Protein AF-A0A8T6X2E1-F1 (afdb_monomer_lite)

pLDDT: mean 81.47, std 9.47, range [52.44, 92.69]

Sequence (97 aa):
MDGQYYRRTAALVGALFIIATVTAIAAIIILGDAFEDPDYLVGLPDIRNSVVTAALLELVLAISLIGIGALMFPVFKRHGEGLAQAYYGFRLTEAIC

Radius of gyration: 17.28 Å; chains: 1; bounding box: 50×13×47 Å

Structure (mmCIF, N/CA/C/O backbone):
data_AF-A0A8T6X2E1-F1
#
_entry.id   AF-A0A8T6X2E1-F1
#
loop_
_atom_site.group_PDB
_atom_site.id
_atom_site.type_symbol
_atom_site.label_atom_id
_atom_site.label_alt_id
_atom_site.label_comp_id
_atom_site.label_asym_id
_atom_site.label_entity_id
_atom_site.label_seq_id
_atom_site.pdbx_PDB_ins_code
_atom_site.Cartn_x
_atom_site.Cartn_y
_atom_site.Cartn_z
_atom_site.occupancy
_atom_site.B_iso_or_equiv
_atom_site.auth_seq_id
_atom_site.auth_comp_id
_atom_site.auth_asym_id
_atom_site.auth_atom_id
_atom_site.pdbx_PDB_model_num
ATOM 1 N N . MET A 1 1 ? -25.979 -2.867 16.536 1.00 52.44 1 MET A N 1
ATOM 2 C CA . MET A 1 1 ? -25.925 -2.820 15.048 1.00 52.44 1 MET A CA 1
ATOM 3 C C . MET A 1 1 ? -24.491 -3.063 14.540 1.00 52.44 1 MET A C 1
ATOM 5 O O . MET A 1 1 ? -24.152 -2.728 13.412 1.00 52.44 1 MET A O 1
ATOM 9 N N . ASP A 1 2 ? -23.650 -3.724 15.341 1.00 59.50 2 ASP A N 1
ATOM 10 C CA . ASP A 1 2 ? -22.185 -3.615 15.244 1.00 59.50 2 ASP A CA 1
ATOM 11 C C . ASP A 1 2 ? -21.545 -4.777 14.470 1.00 59.50 2 ASP A C 1
ATOM 13 O O . ASP A 1 2 ? -20.524 -4.612 13.804 1.00 59.50 2 ASP A O 1
ATOM 17 N N . GLY A 1 3 ? -22.192 -5.948 14.478 1.00 63.03 3 GLY A N 1
ATOM 18 C CA . GLY A 1 3 ? -21.702 -7.141 13.779 1.00 63.03 3 GLY A CA 1
ATOM 19 C C . GLY A 1 3 ? -21.715 -7.015 12.252 1.00 63.03 3 GLY A C 1
ATOM 20 O O . GLY A 1 3 ? -20.850 -7.573 11.580 1.00 63.03 3 GLY A O 1
ATOM 21 N N . GLN A 1 4 ? -22.649 -6.242 11.684 1.00 65.00 4 GLN A N 1
ATOM 22 C CA . GLN A 1 4 ? -22.703 -6.028 10.234 1.00 65.00 4 GLN A CA 1
ATOM 23 C C . GLN A 1 4 ? -21.578 -5.093 9.759 1.00 65.00 4 GLN A C 1
ATOM 25 O O . GLN A 1 4 ? -21.006 -5.323 8.695 1.00 65.00 4 GLN A O 1
ATOM 30 N N . TYR A 1 5 ? -21.219 -4.092 10.572 1.00 72.06 5 TYR A N 1
ATOM 31 C CA . TYR A 1 5 ? -20.108 -3.177 10.300 1.00 72.06 5 TYR A CA 1
ATOM 32 C C . TYR A 1 5 ? -18.775 -3.930 10.281 1.00 72.06 5 TYR A C 1
ATOM 34 O O . TYR A 1 5 ? -18.025 -3.827 9.317 1.00 72.06 5 TYR A O 1
ATOM 42 N N . TYR A 1 6 ? -18.536 -4.784 11.283 1.00 77.94 6 TYR A N 1
ATOM 43 C CA . TYR A 1 6 ? -17.312 -5.583 11.367 1.00 77.94 6 TYR A CA 1
ATOM 44 C C . TYR A 1 6 ? -17.165 -6.554 10.187 1.00 77.94 6 TYR A C 1
ATOM 46 O O . TYR A 1 6 ? -16.083 -6.695 9.623 1.00 77.94 6 TYR A O 1
ATOM 54 N N . ARG A 1 7 ? -18.269 -7.179 9.754 1.00 81.44 7 ARG A N 1
ATOM 55 C CA . ARG A 1 7 ? -18.276 -8.098 8.606 1.00 81.44 7 ARG A CA 1
ATOM 56 C C . ARG A 1 7 ? -17.989 -7.384 7.280 1.00 81.44 7 ARG A C 1
ATOM 58 O O . ARG A 1 7 ? -17.285 -7.934 6.439 1.00 81.44 7 ARG A O 1
ATOM 65 N N . ARG A 1 8 ? -18.492 -6.156 7.104 1.00 83.19 8 ARG A N 1
ATOM 66 C CA . ARG A 1 8 ? -18.187 -5.316 5.933 1.00 83.19 8 ARG A CA 1
ATOM 67 C C . ARG A 1 8 ? -16.736 -4.835 5.941 1.00 83.19 8 ARG A C 1
ATOM 69 O O . ARG A 1 8 ? -16.074 -4.944 4.916 1.00 83.19 8 ARG A O 1
ATOM 76 N N . THR A 1 9 ? -16.224 -4.374 7.083 1.00 85.50 9 THR A N 1
ATOM 77 C CA . THR A 1 9 ? -14.813 -3.976 7.218 1.00 85.50 9 THR A CA 1
ATOM 78 C C . THR A 1 9 ? -13.880 -5.149 6.934 1.00 85.50 9 THR A C 1
ATOM 80 O O . THR A 1 9 ? -12.934 -4.991 6.173 1.00 85.50 9 THR A O 1
ATOM 83 N N . ALA A 1 10 ? -14.172 -6.340 7.467 1.00 85.81 10 ALA A N 1
ATOM 84 C CA . ALA A 1 10 ? -13.385 -7.542 7.196 1.00 85.81 10 ALA A CA 1
ATOM 85 C C . ALA A 1 10 ? -13.366 -7.904 5.701 1.00 85.81 10 ALA A C 1
ATOM 87 O O . ALA A 1 10 ? -12.311 -8.233 5.165 1.00 85.81 10 ALA A O 1
ATOM 88 N N . ALA A 1 11 ? -14.508 -7.790 5.014 1.00 90.38 11 ALA A N 1
ATOM 89 C CA . ALA A 1 11 ? -14.586 -8.027 3.574 1.00 90.38 11 ALA A CA 1
ATOM 90 C C . ALA A 1 11 ? -13.769 -7.003 2.765 1.00 90.38 11 ALA A C 1
ATOM 92 O O . ALA A 1 11 ? -13.050 -7.388 1.849 1.00 90.38 11 ALA A O 1
ATOM 93 N N . LEU A 1 12 ? -13.836 -5.715 3.125 1.00 89.94 12 LEU A N 1
ATOM 94 C CA . LEU A 1 12 ? -13.062 -4.655 2.470 1.00 89.94 12 LEU A CA 1
ATOM 95 C C . LEU A 1 12 ? -11.556 -4.823 2.690 1.00 89.94 12 LEU A C 1
ATOM 97 O O . LEU A 1 12 ? -10.790 -4.730 1.738 1.00 89.94 12 LEU A O 1
ATOM 101 N N . VAL A 1 13 ? -11.135 -5.114 3.924 1.00 89.81 13 VAL A N 1
ATOM 102 C CA . VAL A 1 13 ? -9.725 -5.373 4.247 1.00 89.81 13 VAL A CA 1
ATOM 103 C C . VAL A 1 13 ? -9.211 -6.584 3.470 1.00 89.81 13 VAL A C 1
ATOM 105 O O . VAL A 1 13 ? -8.137 -6.512 2.883 1.00 89.81 13 VAL A O 1
ATOM 108 N N . GLY A 1 14 ? -9.990 -7.669 3.407 1.00 89.50 14 GLY A N 1
ATOM 109 C CA . GLY A 1 14 ? -9.636 -8.846 2.612 1.00 89.50 14 GLY A CA 1
ATOM 110 C C . GLY A 1 14 ? -9.511 -8.536 1.118 1.00 89.50 14 GLY A C 1
ATOM 111 O O . GLY A 1 14 ? -8.545 -8.954 0.488 1.00 89.50 14 GLY A O 1
ATOM 112 N N . ALA A 1 15 ? -10.438 -7.757 0.557 1.00 92.50 15 ALA A N 1
ATOM 113 C CA . ALA A 1 15 ? -10.382 -7.346 -0.845 1.00 92.50 15 ALA A CA 1
ATOM 114 C C . ALA A 1 15 ? -9.142 -6.490 -1.149 1.00 92.50 15 ALA A C 1
ATOM 116 O O . ALA A 1 15 ? -8.439 -6.767 -2.116 1.00 92.50 15 ALA A O 1
ATOM 117 N N . LEU A 1 16 ? -8.834 -5.502 -0.302 1.00 89.69 16 LEU A N 1
ATOM 118 C CA . LEU A 1 16 ? -7.626 -4.684 -0.442 1.00 89.69 16 LEU A CA 1
ATOM 119 C C . LEU A 1 16 ? -6.351 -5.527 -0.339 1.00 89.69 16 LEU A C 1
ATOM 121 O O . LEU A 1 16 ? -5.400 -5.278 -1.069 1.00 89.69 16 LEU A O 1
ATOM 125 N N . PHE A 1 17 ? -6.337 -6.546 0.524 1.00 89.38 17 PHE A N 1
ATOM 126 C CA . PHE A 1 17 ? -5.192 -7.445 0.670 1.00 89.38 17 PHE A CA 1
ATOM 127 C C . PHE A 1 17 ? -4.954 -8.291 -0.589 1.00 89.38 17 PHE A C 1
ATOM 129 O O . PHE A 1 17 ? -3.815 -8.452 -1.032 1.00 89.38 17 PHE A O 1
ATOM 136 N N . ILE A 1 18 ? -6.033 -8.796 -1.196 1.00 92.69 18 ILE A N 1
ATOM 137 C CA . ILE A 1 18 ? -5.968 -9.518 -2.472 1.00 92.69 18 ILE A CA 1
ATOM 138 C C . ILE A 1 18 ? -5.471 -8.586 -3.578 1.00 92.69 18 ILE A C 1
ATOM 140 O O . ILE A 1 18 ? -4.566 -8.967 -4.314 1.00 92.69 18 ILE A O 1
ATOM 144 N N . ILE A 1 19 ? -6.014 -7.366 -3.669 1.00 92.25 19 ILE A N 1
ATOM 145 C CA . ILE A 1 19 ? -5.580 -6.369 -4.657 1.00 92.25 19 ILE A CA 1
ATOM 146 C C . ILE A 1 19 ? -4.086 -6.087 -4.494 1.00 92.25 19 ILE A C 1
ATOM 148 O O . ILE A 1 19 ? -3.360 -6.237 -5.469 1.00 92.25 19 ILE A O 1
ATOM 152 N N . ALA A 1 20 ? -3.625 -5.788 -3.275 1.00 89.88 20 ALA A N 1
ATOM 153 C CA . ALA A 1 20 ? -2.218 -5.509 -2.988 1.00 89.88 20 ALA A CA 1
ATOM 154 C C . ALA A 1 20 ? -1.295 -6.664 -3.410 1.00 89.88 20 ALA A C 1
ATOM 156 O O . ALA A 1 20 ? -0.266 -6.442 -4.040 1.00 89.88 20 ALA A O 1
ATOM 157 N N . THR A 1 21 ? -1.686 -7.907 -3.111 1.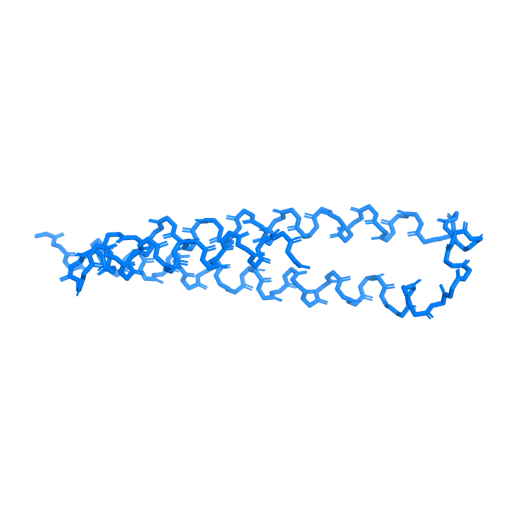00 89.69 21 THR A N 1
ATOM 158 C CA . THR A 1 21 ? -0.894 -9.095 -3.464 1.00 89.69 21 THR A CA 1
ATOM 159 C C . THR A 1 21 ? -0.834 -9.295 -4.979 1.00 89.69 21 THR A C 1
ATOM 161 O O . THR A 1 21 ? 0.227 -9.575 -5.530 1.00 89.69 21 THR A O 1
ATOM 164 N N . VAL A 1 22 ? -1.963 -9.132 -5.674 1.00 92.50 22 VAL A N 1
ATOM 165 C CA . VAL A 1 22 ? -2.025 -9.270 -7.135 1.00 92.50 22 VAL A CA 1
ATOM 166 C C . VAL A 1 22 ? -1.213 -8.171 -7.819 1.00 92.50 22 VAL A C 1
ATOM 168 O O . VAL A 1 22 ? -0.477 -8.470 -8.756 1.00 92.50 22 VAL A O 1
ATOM 171 N N . THR A 1 23 ? -1.302 -6.923 -7.350 1.00 89.50 23 THR A N 1
ATOM 172 C CA . THR A 1 23 ? -0.519 -5.814 -7.909 1.00 89.50 23 THR A CA 1
ATOM 173 C C . THR A 1 23 ? 0.973 -5.983 -7.656 1.00 89.50 23 THR A C 1
ATOM 175 O O . THR A 1 23 ? 1.741 -5.741 -8.580 1.00 89.50 23 THR A O 1
ATOM 178 N N . ALA A 1 24 ? 1.377 -6.470 -6.475 1.00 87.31 24 ALA A N 1
ATOM 179 C CA . ALA A 1 24 ? 2.778 -6.761 -6.155 1.00 87.31 24 ALA A CA 1
ATOM 180 C C . ALA A 1 24 ? 3.365 -7.801 -7.117 1.00 87.31 24 ALA A C 1
ATOM 182 O O . ALA A 1 24 ? 4.380 -7.574 -7.770 1.00 87.31 24 ALA A O 1
ATOM 183 N N . ILE A 1 25 ? 2.681 -8.942 -7.253 1.00 88.81 25 ILE A N 1
ATOM 184 C CA . ILE A 1 25 ? 3.120 -10.033 -8.128 1.00 88.81 25 ILE A CA 1
ATOM 185 C C . ILE A 1 25 ? 3.154 -9.562 -9.587 1.00 88.81 25 ILE A C 1
ATOM 187 O O . ILE A 1 25 ? 4.111 -9.845 -10.303 1.00 88.81 25 ILE A O 1
ATOM 191 N N . ALA A 1 26 ? 2.137 -8.818 -10.031 1.00 87.69 26 ALA A N 1
ATOM 192 C CA . ALA A 1 26 ? 2.096 -8.277 -11.384 1.00 87.69 26 ALA A CA 1
ATOM 193 C C . ALA A 1 26 ? 3.243 -7.290 -11.649 1.00 87.69 26 ALA A C 1
ATOM 195 O O . ALA A 1 26 ? 3.851 -7.362 -12.714 1.00 87.69 26 ALA A O 1
ATOM 196 N N . ALA A 1 27 ? 3.566 -6.408 -10.697 1.00 85.50 27 ALA A N 1
ATOM 197 C CA . ALA A 1 27 ? 4.672 -5.462 -10.821 1.00 85.50 27 ALA A CA 1
ATOM 198 C C . ALA A 1 27 ? 6.015 -6.191 -10.982 1.00 85.50 27 ALA A C 1
ATOM 200 O O . ALA A 1 27 ? 6.751 -5.889 -11.919 1.00 85.50 27 ALA A O 1
ATOM 201 N N . ILE A 1 28 ? 6.275 -7.211 -10.155 1.00 84.38 28 ILE A N 1
ATOM 202 C CA . ILE A 1 28 ? 7.486 -8.046 -10.236 1.00 84.38 28 ILE A CA 1
ATOM 203 C C . ILE A 1 28 ? 7.582 -8.749 -11.597 1.00 84.38 28 ILE A C 1
ATOM 205 O O . ILE A 1 28 ? 8.626 -8.712 -12.238 1.00 84.38 28 ILE A O 1
ATOM 209 N N . ILE A 1 29 ? 6.490 -9.352 -12.077 1.00 85.00 29 ILE A N 1
ATOM 210 C CA . ILE A 1 29 ? 6.478 -10.054 -13.373 1.00 85.00 29 ILE A CA 1
ATOM 211 C C . ILE A 1 29 ? 6.716 -9.086 -14.541 1.00 85.00 29 ILE A C 1
ATOM 213 O O . ILE A 1 29 ? 7.407 -9.436 -15.494 1.00 85.00 29 ILE A O 1
ATOM 217 N N . ILE A 1 30 ? 6.130 -7.886 -14.490 1.00 82.44 30 ILE A N 1
ATOM 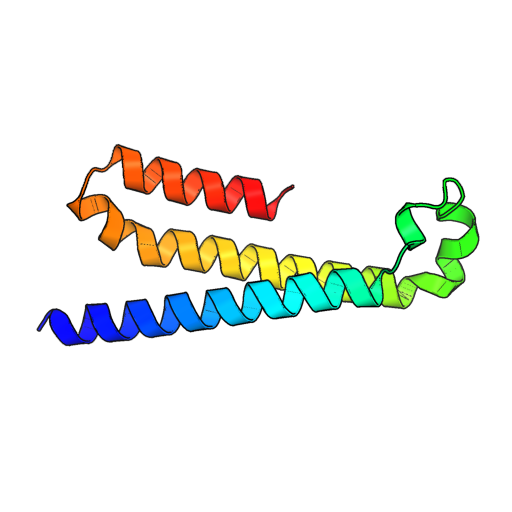218 C CA . ILE A 1 30 ? 6.251 -6.881 -15.558 1.00 82.44 30 ILE A CA 1
ATOM 219 C C . ILE A 1 30 ? 7.663 -6.304 -15.622 1.00 82.44 30 ILE A C 1
ATOM 221 O O . ILE A 1 30 ? 8.151 -6.022 -16.718 1.00 82.44 30 ILE A O 1
ATOM 225 N N . LEU A 1 31 ? 8.299 -6.104 -14.469 1.00 78.06 31 LEU A N 1
ATOM 226 C CA . LEU A 1 31 ? 9.658 -5.587 -14.419 1.00 78.06 31 LEU A CA 1
ATOM 227 C C . LEU A 1 31 ? 10.718 -6.659 -14.685 1.00 78.06 31 LEU A C 1
ATOM 229 O O . LEU A 1 31 ? 11.756 -6.329 -15.250 1.00 78.06 31 LEU A O 1
ATOM 233 N N . GLY A 1 32 ? 10.456 -7.918 -14.322 1.00 72.31 32 GLY A N 1
ATOM 234 C CA . GLY A 1 32 ? 11.432 -9.004 -14.421 1.00 72.31 32 GLY A CA 1
ATOM 235 C C . GLY A 1 32 ? 12.751 -8.677 -13.707 1.00 72.31 32 GLY A C 1
ATOM 236 O O . GLY A 1 32 ? 12.808 -7.788 -12.856 1.00 72.31 32 GLY A O 1
ATOM 237 N N . ASP A 1 33 ? 13.836 -9.336 -14.113 1.00 63.94 33 ASP A N 1
ATOM 238 C CA . ASP A 1 33 ? 15.192 -9.106 -13.583 1.00 63.94 33 ASP A CA 1
ATOM 239 C C . ASP A 1 33 ? 15.817 -7.785 -14.082 1.00 63.94 33 ASP A C 1
ATOM 241 O O . ASP A 1 33 ? 17.028 -7.592 -14.021 1.00 63.94 33 ASP A O 1
ATOM 245 N N . ALA A 1 34 ? 15.017 -6.833 -14.583 1.00 63.09 34 ALA A N 1
ATOM 246 C CA . ALA A 1 34 ? 15.526 -5.586 -15.155 1.00 63.09 34 ALA A CA 1
ATOM 247 C C . ALA A 1 34 ? 16.330 -4.732 -14.158 1.00 63.09 34 ALA A C 1
ATOM 249 O O . ALA A 1 34 ? 17.096 -3.877 -14.587 1.00 63.09 34 ALA A O 1
ATOM 250 N N . PHE A 1 35 ? 16.175 -4.951 -12.847 1.00 60.69 35 PHE A N 1
ATOM 251 C CA . PHE A 1 35 ? 16.998 -4.314 -11.813 1.00 60.69 35 PHE A CA 1
ATOM 252 C C . PHE A 1 35 ? 18.214 -5.140 -11.365 1.00 60.69 35 PHE A C 1
ATOM 254 O O . PHE A 1 35 ? 19.037 -4.614 -10.618 1.00 60.69 35 PHE A O 1
ATOM 261 N N . GLU A 1 36 ? 18.352 -6.400 -11.789 1.00 65.38 36 GLU A N 1
ATOM 262 C CA . GLU A 1 36 ? 19.555 -7.196 -11.505 1.00 65.38 36 GLU A CA 1
ATOM 263 C C . GLU A 1 36 ? 20.730 -6.800 -12.409 1.00 65.38 36 GLU A C 1
ATOM 265 O O . GLU A 1 36 ? 21.887 -7.026 -12.049 1.00 65.38 36 GLU A O 1
ATOM 270 N N . ASP A 1 37 ? 20.452 -6.164 -13.551 1.00 63.41 37 ASP A N 1
ATOM 271 C CA . ASP A 1 37 ? 21.477 -5.725 -14.492 1.00 63.41 37 ASP A CA 1
ATOM 272 C C . ASP A 1 37 ? 22.000 -4.314 -14.130 1.00 63.41 37 ASP A C 1
ATOM 274 O O . ASP A 1 37 ? 21.235 -3.341 -14.146 1.00 63.41 37 ASP A O 1
ATOM 278 N N . PRO A 1 38 ? 23.297 -4.143 -13.801 1.00 66.44 38 PRO A N 1
ATOM 279 C CA . PRO A 1 38 ? 23.863 -2.840 -13.438 1.00 66.44 38 PRO A CA 1
ATOM 280 C C . PRO A 1 38 ? 23.772 -1.788 -14.560 1.00 66.44 38 PRO A C 1
ATOM 282 O O . PRO A 1 38 ? 23.829 -0.593 -14.269 1.00 66.44 38 PRO A O 1
ATOM 285 N N . ASP A 1 39 ? 23.566 -2.210 -15.812 1.00 67.44 39 ASP A N 1
ATOM 286 C CA . ASP A 1 39 ? 23.361 -1.343 -16.980 1.00 67.44 39 ASP A CA 1
ATOM 287 C C . ASP A 1 39 ? 21.874 -1.164 -17.365 1.00 67.44 39 ASP A C 1
ATOM 289 O O . ASP A 1 39 ? 21.557 -0.828 -18.511 1.00 67.44 39 ASP A O 1
ATOM 293 N N . TYR A 1 40 ? 20.928 -1.303 -16.422 1.00 65.31 40 TYR A N 1
ATOM 294 C CA . TYR A 1 40 ? 19.489 -1.123 -16.704 1.00 65.31 40 TYR A CA 1
ATOM 295 C C . TYR A 1 40 ? 19.155 0.217 -17.391 1.00 65.31 40 TYR A C 1
ATOM 297 O O . TYR A 1 40 ? 18.202 0.314 -18.169 1.00 65.31 40 TYR A O 1
ATOM 305 N N . LEU A 1 41 ? 19.971 1.254 -17.151 1.00 62.56 41 LEU A N 1
ATOM 306 C CA . LEU A 1 41 ? 19.829 2.574 -17.767 1.00 62.56 41 LEU A CA 1
ATOM 307 C C . LEU A 1 41 ? 20.033 2.566 -19.291 1.00 62.56 41 LEU A C 1
ATOM 309 O O . LEU A 1 41 ? 19.495 3.434 -19.979 1.00 62.56 41 LEU A O 1
ATOM 313 N N . VAL A 1 42 ? 20.783 1.597 -19.821 1.00 68.62 42 VAL A N 1
ATOM 314 C CA . VAL A 1 42 ? 21.058 1.439 -21.257 1.00 68.62 42 VAL A CA 1
ATOM 315 C C . VAL A 1 42 ? 19.887 0.742 -21.963 1.00 68.62 42 VAL A C 1
ATOM 317 O O . VAL A 1 42 ? 19.534 1.126 -23.077 1.00 68.62 42 VAL A O 1
ATOM 320 N N . GLY A 1 43 ? 19.226 -0.214 -21.294 1.00 64.81 43 GLY A N 1
ATOM 321 C CA . GLY A 1 43 ? 18.028 -0.920 -21.782 1.00 64.81 43 GLY A CA 1
ATOM 322 C C . GLY A 1 43 ? 16.694 -0.198 -21.526 1.00 64.81 43 GLY A C 1
ATOM 323 O O . GLY A 1 43 ? 15.656 -0.599 -22.054 1.00 64.81 43 GLY A O 1
ATOM 324 N N . LEU A 1 44 ? 16.707 0.903 -20.761 1.00 67.56 44 LEU A N 1
ATOM 325 C CA . LEU A 1 44 ? 15.536 1.729 -20.426 1.00 67.56 44 LEU A CA 1
ATOM 326 C C . LEU A 1 44 ? 14.597 2.074 -21.598 1.00 67.56 44 LEU A C 1
ATOM 328 O O . LEU A 1 44 ? 13.385 2.103 -21.368 1.00 67.56 44 LEU A O 1
ATOM 332 N N . PRO A 1 45 ? 15.074 2.392 -22.821 1.00 68.94 45 PRO A N 1
ATOM 333 C CA . PRO A 1 45 ? 14.188 2.704 -23.940 1.00 68.94 45 PRO A CA 1
ATOM 334 C C . PRO A 1 45 ? 13.218 1.566 -24.276 1.00 68.94 45 PRO A C 1
ATOM 336 O O . PRO A 1 45 ? 12.057 1.855 -24.566 1.00 68.94 45 PRO A O 1
ATOM 339 N N . ASP A 1 46 ? 13.661 0.313 -24.152 1.00 72.19 46 ASP A N 1
ATOM 340 C CA . ASP A 1 46 ? 12.878 -0.877 -24.495 1.00 72.19 46 ASP A CA 1
ATOM 341 C C . ASP A 1 46 ? 11.938 -1.307 -23.356 1.00 72.19 46 ASP A C 1
ATOM 343 O O . ASP A 1 46 ? 10.835 -1.791 -23.609 1.00 72.19 46 ASP A O 1
ATOM 347 N N . ILE A 1 47 ? 12.310 -1.050 -22.095 1.00 76.19 47 ILE A N 1
ATOM 348 C CA . ILE A 1 47 ? 11.498 -1.398 -20.911 1.00 76.19 47 ILE A CA 1
ATOM 349 C C . ILE A 1 47 ? 10.641 -0.243 -20.373 1.00 76.19 47 ILE A C 1
ATOM 351 O O . ILE A 1 47 ? 9.884 -0.423 -19.419 1.00 76.19 47 ILE A O 1
ATOM 355 N N . ARG A 1 48 ? 10.715 0.954 -20.973 1.00 79.44 48 ARG A N 1
ATOM 356 C CA . ARG A 1 48 ? 10.046 2.179 -20.490 1.00 79.44 48 ARG A CA 1
ATOM 357 C C . ARG A 1 48 ? 8.566 1.973 -20.173 1.00 79.44 48 ARG A C 1
ATOM 359 O O . ARG A 1 48 ? 8.080 2.450 -19.150 1.00 79.44 48 ARG A O 1
ATOM 366 N N . ASN A 1 49 ? 7.849 1.280 -21.054 1.00 81.56 49 ASN A N 1
ATOM 367 C CA . ASN A 1 49 ? 6.413 1.070 -20.900 1.00 81.56 49 ASN A CA 1
ATOM 368 C C . ASN A 1 49 ? 6.100 0.102 -19.742 1.00 81.56 49 ASN A C 1
ATOM 370 O O . ASN A 1 49 ? 5.140 0.319 -19.000 1.00 81.56 49 ASN A O 1
ATOM 374 N N . SER A 1 50 ? 6.941 -0.916 -19.545 1.00 81.69 50 SER A N 1
ATOM 375 C CA . SER A 1 50 ? 6.863 -1.844 -18.411 1.00 81.69 50 SER A CA 1
ATOM 376 C C . SER A 1 50 ? 7.144 -1.133 -17.088 1.00 81.69 50 SER A C 1
ATOM 378 O O . SER A 1 50 ? 6.375 -1.293 -16.145 1.00 81.69 50 SER A O 1
ATOM 380 N N . VAL A 1 51 ? 8.160 -0.263 -17.043 1.00 84.56 51 VAL A N 1
ATOM 381 C CA . VAL A 1 51 ? 8.498 0.535 -15.851 1.00 84.56 51 VAL A CA 1
ATOM 382 C C . VAL A 1 51 ? 7.349 1.451 -15.441 1.00 84.56 51 VAL A C 1
ATOM 384 O O . VAL A 1 51 ? 6.970 1.476 -14.274 1.00 84.56 51 VAL A O 1
ATOM 387 N N . VAL A 1 52 ? 6.742 2.167 -16.393 1.00 86.62 52 VAL A N 1
ATOM 388 C CA . VAL A 1 52 ? 5.576 3.017 -16.101 1.00 86.62 52 VAL A CA 1
ATOM 389 C C . VAL A 1 52 ? 4.402 2.181 -15.588 1.00 86.62 52 VAL A C 1
ATOM 391 O O . VAL A 1 52 ? 3.749 2.565 -14.621 1.00 86.62 52 VAL A O 1
ATOM 394 N N . THR A 1 53 ? 4.143 1.025 -16.200 1.00 86.31 53 THR A N 1
ATOM 395 C CA . THR A 1 53 ? 3.030 0.150 -15.800 1.00 86.31 53 THR A CA 1
ATOM 396 C C . THR A 1 53 ? 3.237 -0.422 -14.398 1.00 86.31 53 THR A C 1
ATOM 398 O O . THR A 1 53 ? 2.311 -0.422 -13.590 1.00 86.31 53 THR A O 1
ATOM 401 N N . ALA A 1 54 ? 4.450 -0.860 -14.077 1.00 86.62 54 ALA A N 1
ATOM 402 C CA . ALA A 1 54 ? 4.777 -1.360 -12.752 1.00 86.62 54 ALA A CA 1
ATOM 403 C C . ALA A 1 54 ? 4.748 -0.258 -11.687 1.00 86.62 54 ALA A C 1
ATOM 405 O O . ALA A 1 54 ? 4.205 -0.479 -10.612 1.00 86.62 54 ALA A O 1
ATOM 406 N N . ALA A 1 55 ? 5.217 0.955 -12.002 1.00 87.25 55 ALA A N 1
ATOM 407 C CA . ALA A 1 55 ? 5.098 2.099 -11.098 1.00 87.25 55 ALA A CA 1
ATOM 408 C C . ALA A 1 55 ? 3.629 2.443 -10.782 1.00 87.25 55 ALA A C 1
ATOM 410 O O . ALA A 1 55 ? 3.297 2.806 -9.655 1.00 87.25 55 ALA A O 1
ATOM 411 N N . LEU A 1 56 ? 2.724 2.295 -11.758 1.00 90.25 56 LEU A N 1
ATOM 412 C CA . LEU A 1 56 ? 1.286 2.447 -11.523 1.00 90.25 56 LEU A CA 1
ATOM 413 C C . LEU A 1 56 ? 0.724 1.333 -10.628 1.00 90.25 56 LEU A C 1
ATOM 415 O O . LEU A 1 56 ? -0.122 1.611 -9.779 1.00 90.25 56 LEU A O 1
ATOM 419 N N . LEU A 1 57 ? 1.183 0.090 -10.795 1.00 88.88 57 LEU A N 1
ATOM 420 C CA . LEU A 1 57 ? 0.780 -1.033 -9.941 1.00 88.88 57 LEU A CA 1
ATOM 421 C C . LEU A 1 57 ? 1.270 -0.861 -8.499 1.00 88.88 57 LEU A C 1
ATOM 423 O O . LEU A 1 57 ? 0.489 -1.086 -7.576 1.00 88.88 57 LEU A O 1
ATOM 427 N N . GLU A 1 58 ? 2.501 -0.388 -8.307 1.00 87.62 58 GLU A N 1
ATOM 428 C CA . GLU A 1 58 ? 3.046 -0.024 -6.993 1.00 87.62 58 GLU A CA 1
ATOM 429 C C . GLU A 1 58 ? 2.229 1.085 -6.323 1.00 87.62 58 GLU A C 1
ATOM 431 O O . GLU A 1 58 ? 1.910 1.023 -5.138 1.00 87.62 58 GLU A O 1
ATOM 436 N N . LEU A 1 59 ? 1.771 2.075 -7.093 1.00 89.88 59 LEU A N 1
ATOM 437 C CA . LEU A 1 59 ? 0.901 3.125 -6.562 1.00 89.88 59 LEU A CA 1
ATOM 438 C C . LEU A 1 59 ? -0.430 2.547 -6.045 1.00 89.88 59 LEU A C 1
ATOM 440 O O . LEU A 1 59 ? -0.912 2.937 -4.978 1.00 89.88 59 LEU A O 1
ATOM 444 N N . VAL A 1 60 ? -1.021 1.586 -6.764 1.00 90.88 60 VAL A N 1
ATOM 445 C CA . VAL A 1 60 ? -2.241 0.888 -6.317 1.00 90.88 60 VAL A CA 1
ATOM 446 C C . VAL A 1 60 ? -1.974 0.038 -5.071 1.00 90.88 60 VAL A C 1
ATOM 448 O O . VAL A 1 60 ? -2.812 0.009 -4.162 1.00 90.88 60 VAL A O 1
ATOM 451 N N . LEU A 1 61 ? -0.816 -0.618 -4.999 1.00 90.25 61 LEU A N 1
ATOM 452 C CA . LEU A 1 61 ? -0.371 -1.371 -3.830 1.00 90.25 61 LEU A CA 1
ATOM 453 C C . LEU A 1 61 ? -0.265 -0.456 -2.606 1.00 90.25 61 LEU A C 1
ATOM 455 O O . LEU A 1 61 ? -0.890 -0.738 -1.582 1.00 90.25 61 LEU A O 1
ATOM 459 N N . ALA A 1 62 ? 0.422 0.681 -2.733 1.00 89.12 62 ALA A N 1
ATOM 460 C CA . ALA A 1 62 ? 0.590 1.657 -1.662 1.00 89.12 62 ALA A CA 1
ATOM 461 C C . ALA A 1 62 ? -0.761 2.174 -1.137 1.00 89.12 62 ALA A C 1
ATOM 463 O O . ALA A 1 62 ? -1.007 2.177 0.073 1.00 89.12 62 ALA A O 1
ATOM 464 N N . ILE A 1 63 ? -1.689 2.537 -2.033 1.00 90.50 63 ILE A N 1
ATOM 465 C CA . ILE A 1 63 ? -3.051 2.944 -1.645 1.00 90.50 63 ILE A CA 1
ATOM 466 C C . ILE A 1 63 ? -3.775 1.807 -0.913 1.00 90.50 63 ILE A C 1
ATOM 468 O O . ILE A 1 63 ? -4.468 2.048 0.081 1.00 90.50 63 ILE A O 1
ATOM 472 N N . SER A 1 64 ? -3.604 0.567 -1.374 1.00 89.94 64 SER A N 1
ATOM 473 C CA . SER A 1 64 ? -4.225 -0.605 -0.756 1.00 89.94 64 SER A CA 1
ATOM 474 C C . SER A 1 64 ? -3.702 -0.840 0.663 1.00 89.94 64 SER A C 1
ATOM 476 O O . SER A 1 64 ? -4.507 -1.045 1.575 1.00 89.94 64 SER A O 1
ATOM 478 N N . LEU A 1 65 ? -2.388 -0.731 0.890 1.00 89.25 65 LEU A N 1
ATOM 479 C CA . LEU A 1 65 ? -1.770 -0.855 2.216 1.00 89.25 65 LEU A CA 1
ATOM 480 C C . LEU A 1 65 ? -2.223 0.251 3.179 1.00 89.25 65 LEU A C 1
ATOM 482 O O . LEU A 1 65 ? -2.586 -0.046 4.323 1.00 89.25 65 LEU A O 1
ATOM 486 N N . ILE A 1 66 ? -2.296 1.502 2.711 1.00 89.38 66 ILE A N 1
ATOM 487 C CA . ILE A 1 66 ? -2.839 2.628 3.491 1.00 89.38 66 ILE A CA 1
ATOM 488 C C . ILE A 1 66 ? -4.298 2.349 3.877 1.00 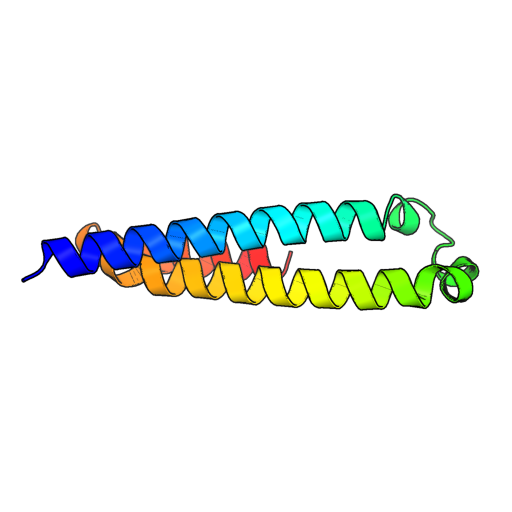89.38 66 ILE A C 1
ATOM 490 O O . ILE A 1 66 ? -4.681 2.510 5.040 1.00 89.38 66 ILE A O 1
ATOM 494 N N . GLY A 1 67 ? -5.110 1.876 2.925 1.00 87.88 67 GLY A N 1
ATOM 495 C CA . GLY A 1 67 ? -6.507 1.509 3.153 1.00 87.88 67 GLY A CA 1
ATOM 496 C C . GLY A 1 67 ? -6.670 0.385 4.181 1.00 87.88 67 GLY A C 1
ATOM 497 O O . GLY A 1 67 ? -7.512 0.484 5.075 1.00 87.88 67 GLY A O 1
ATOM 498 N N . ILE A 1 68 ? -5.831 -0.654 4.113 1.00 89.56 68 ILE A N 1
ATOM 499 C CA . ILE A 1 68 ? -5.800 -1.755 5.089 1.00 89.56 68 ILE A CA 1
ATOM 500 C C . ILE A 1 68 ? -5.465 -1.223 6.483 1.00 89.56 68 ILE A C 1
ATOM 502 O O . ILE A 1 68 ? -6.162 -1.547 7.448 1.00 89.56 68 ILE A O 1
ATOM 506 N N . GLY A 1 69 ? -4.427 -0.391 6.593 1.00 86.62 69 GLY A N 1
ATOM 507 C CA . GLY A 1 69 ? -4.024 0.229 7.850 1.00 86.62 69 GLY A CA 1
ATOM 508 C C . GLY A 1 69 ? -5.149 1.066 8.466 1.00 86.62 69 GLY A C 1
ATOM 509 O O . GLY A 1 69 ? -5.484 0.885 9.637 1.00 86.62 69 GLY A O 1
ATOM 510 N N . ALA A 1 70 ? -5.775 1.936 7.671 1.00 86.69 70 ALA A N 1
ATOM 511 C CA . ALA A 1 70 ? -6.855 2.810 8.125 1.00 86.69 70 ALA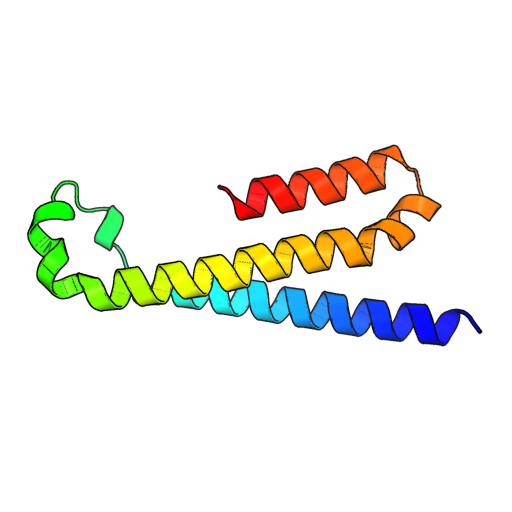 A CA 1
ATOM 512 C C . ALA A 1 70 ? -8.102 2.024 8.569 1.00 86.69 70 ALA A C 1
ATOM 514 O O . ALA A 1 70 ? -8.688 2.318 9.613 1.00 86.69 70 ALA A O 1
ATOM 515 N N . LEU A 1 71 ? -8.495 0.991 7.816 1.00 86.38 71 LEU A N 1
ATOM 516 C CA . LEU A 1 71 ? -9.661 0.163 8.139 1.00 86.38 71 LEU A CA 1
ATOM 517 C C . LEU A 1 71 ? -9.428 -0.752 9.348 1.00 86.38 71 LEU A C 1
ATOM 519 O O . LEU A 1 71 ? -10.374 -1.033 10.088 1.00 86.38 71 LEU A O 1
ATOM 523 N N . MET A 1 72 ? -8.191 -1.202 9.579 1.00 85.31 72 MET A N 1
ATOM 524 C CA . MET A 1 72 ? -7.842 -1.998 10.760 1.00 85.31 72 MET A CA 1
ATOM 525 C C . MET A 1 72 ? -7.558 -1.158 12.009 1.00 85.31 72 MET A C 1
ATOM 527 O O . MET A 1 72 ? -7.628 -1.690 13.118 1.00 85.31 72 MET A O 1
ATOM 531 N N . PHE A 1 73 ? -7.308 0.146 11.877 1.00 84.31 73 PHE A N 1
ATOM 532 C CA . PHE A 1 73 ? -7.076 1.042 13.011 1.00 84.31 73 PHE A CA 1
ATOM 533 C C . PHE A 1 73 ? -8.138 0.928 14.128 1.00 84.31 73 PHE A C 1
ATOM 535 O O . PHE A 1 73 ? -7.760 0.667 15.272 1.00 84.31 73 PHE A O 1
ATOM 542 N N . PRO A 1 74 ? -9.461 1.031 13.864 1.00 78.44 74 PRO A N 1
ATOM 543 C CA . PRO A 1 74 ? -10.478 0.893 14.913 1.00 78.44 74 PRO A CA 1
ATOM 544 C C . PRO A 1 74 ? -10.550 -0.517 15.520 1.00 78.44 74 PRO A C 1
ATOM 546 O O . PRO A 1 74 ? -11.022 -0.670 16.648 1.00 78.44 74 PRO A O 1
ATOM 549 N N . VAL A 1 75 ? -10.088 -1.544 14.799 1.00 83.88 75 VAL A N 1
ATOM 550 C CA . VAL A 1 75 ? -10.051 -2.935 15.276 1.00 83.88 75 VAL A CA 1
ATOM 551 C C . VAL A 1 75 ? -8.925 -3.118 16.291 1.00 83.88 75 VAL A C 1
ATOM 553 O O . VAL A 1 75 ? -9.153 -3.616 17.398 1.00 83.88 75 VAL A O 1
ATOM 556 N N . PHE A 1 76 ? -7.721 -2.658 15.952 1.00 80.25 76 PHE A N 1
ATOM 557 C CA . PHE A 1 76 ? -6.571 -2.727 16.852 1.00 80.25 76 PHE A CA 1
ATOM 558 C C . PHE A 1 76 ? -6.684 -1.748 18.018 1.00 80.25 76 PHE A C 1
ATOM 560 O O . PHE A 1 76 ? -6.265 -2.080 19.124 1.00 80.25 76 PHE A O 1
ATOM 567 N N . LYS A 1 77 ? -7.357 -0.604 17.830 1.00 81.25 77 LYS A N 1
ATOM 568 C CA . LYS A 1 77 ? -7.612 0.363 18.905 1.00 81.25 77 LYS A CA 1
ATOM 569 C C . LYS A 1 77 ? -8.339 -0.264 20.103 1.00 81.25 77 LYS A C 1
ATOM 571 O O . LYS A 1 77 ? -8.092 0.135 21.235 1.00 81.25 77 LYS A O 1
ATOM 576 N N . ARG A 1 78 ? -9.186 -1.278 19.880 1.00 81.94 78 ARG A N 1
ATOM 57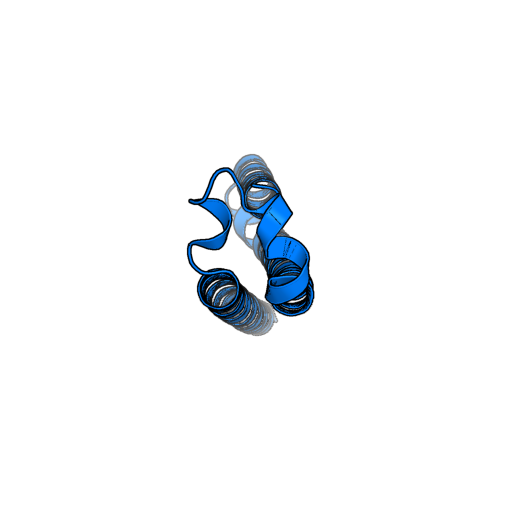7 C CA . ARG A 1 78 ? -9.867 -2.020 20.962 1.00 81.94 78 ARG A CA 1
ATOM 578 C C . ARG A 1 78 ? -8.932 -2.893 21.806 1.00 81.94 78 ARG A C 1
ATOM 580 O O . ARG A 1 78 ? -9.296 -3.230 22.924 1.00 81.94 78 ARG A O 1
ATOM 587 N N . HIS A 1 79 ? -7.768 -3.258 21.274 1.00 82.38 79 HIS A N 1
ATOM 588 C CA . HIS A 1 79 ? -6.777 -4.118 21.928 1.00 82.38 79 HIS A CA 1
ATOM 589 C C . HIS A 1 79 ? -5.576 -3.326 22.474 1.00 82.38 79 HIS A C 1
ATOM 591 O O . HIS A 1 79 ? -4.826 -3.840 23.297 1.00 82.38 79 HIS A O 1
ATOM 597 N N . GLY A 1 80 ? -5.405 -2.073 22.042 1.00 85.00 80 GLY A N 1
ATOM 598 C CA . GLY A 1 80 ? -4.400 -1.140 22.547 1.00 85.00 80 GLY A CA 1
ATOM 599 C C . GLY A 1 80 ? -4.063 -0.069 21.511 1.00 85.00 80 GLY A C 1
ATOM 600 O O . GLY A 1 80 ? -3.788 -0.381 20.352 1.00 85.00 80 GLY A O 1
ATOM 601 N N . GLU A 1 81 ? -4.052 1.203 21.916 1.00 80.50 81 GLU A N 1
ATOM 602 C CA . GLU A 1 81 ? -3.788 2.322 20.994 1.00 80.50 81 GLU A CA 1
ATOM 603 C C . GLU A 1 81 ? -2.383 2.252 20.374 1.00 80.50 81 GLU A C 1
ATOM 605 O O . GLU A 1 81 ? -2.234 2.487 19.175 1.00 80.50 81 GLU A O 1
ATOM 610 N N . GLY A 1 82 ? -1.377 1.819 21.146 1.00 86.44 82 GLY A N 1
ATOM 611 C CA . GLY A 1 82 ? -0.011 1.634 20.645 1.00 86.44 82 GLY A CA 1
ATOM 612 C C . GLY A 1 82 ? 0.101 0.561 19.556 1.00 86.44 82 GLY A C 1
ATOM 613 O O . GLY A 1 82 ? 0.823 0.753 18.582 1.00 86.44 82 GLY A O 1
ATOM 614 N N . LEU A 1 83 ? -0.666 -0.533 19.656 1.00 82.56 83 LEU A N 1
ATOM 615 C CA . LEU A 1 83 ? -0.694 -1.583 18.627 1.00 82.56 83 LEU A CA 1
ATOM 616 C C . LEU A 1 83 ? -1.332 -1.086 17.327 1.00 82.56 83 LEU A C 1
ATOM 618 O O . LEU A 1 83 ? -0.857 -1.415 16.242 1.00 82.56 83 LEU A O 1
ATOM 622 N N . ALA A 1 84 ? -2.381 -0.266 17.425 1.00 83.25 84 ALA A N 1
ATOM 623 C CA . ALA A 1 84 ? -3.036 0.311 16.255 1.00 83.25 84 ALA A CA 1
ATOM 624 C C . ALA A 1 84 ? -2.107 1.263 15.489 1.00 83.25 84 ALA A C 1
ATOM 626 O O . ALA A 1 84 ? -2.033 1.204 14.261 1.00 83.25 84 ALA A O 1
ATOM 627 N N . GLN A 1 85 ? -1.373 2.109 16.213 1.00 84.19 85 GLN A N 1
ATOM 628 C CA . GLN A 1 85 ? -0.394 3.022 15.625 1.00 84.19 85 GLN A CA 1
ATOM 629 C C . GLN A 1 85 ? 0.805 2.272 15.038 1.00 84.19 85 GLN A C 1
ATOM 631 O O . GLN A 1 85 ? 1.230 2.595 13.931 1.00 84.19 85 GLN A O 1
ATOM 636 N N . ALA A 1 86 ? 1.305 1.241 15.729 1.00 87.25 86 ALA A N 1
ATOM 637 C CA . ALA A 1 86 ? 2.392 0.404 15.229 1.00 87.25 86 ALA A CA 1
ATOM 638 C C . ALA A 1 86 ? 2.004 -0.330 13.936 1.00 87.25 86 ALA A C 1
ATOM 640 O O . ALA A 1 86 ? 2.767 -0.311 12.974 1.00 87.25 86 ALA A O 1
ATOM 641 N N . TYR A 1 87 ? 0.804 -0.920 13.873 1.00 86.88 87 TYR A N 1
ATOM 642 C CA . TYR A 1 87 ? 0.321 -1.605 12.670 1.00 86.88 87 TYR A CA 1
ATOM 643 C C . TYR A 1 87 ? 0.152 -0.646 11.486 1.00 86.88 87 TYR A C 1
ATOM 645 O O . TYR A 1 87 ? 0.554 -0.959 10.367 1.00 86.88 87 TYR A O 1
ATOM 653 N N . TYR A 1 88 ? -0.417 0.538 11.734 1.00 86.56 88 TYR A N 1
ATOM 654 C CA . TYR A 1 88 ? -0.553 1.563 10.703 1.00 86.56 88 TYR A CA 1
ATOM 655 C C . TYR A 1 88 ? 0.816 2.035 10.195 1.00 86.56 88 TYR A C 1
ATOM 657 O O . TYR A 1 88 ? 1.036 2.080 8.989 1.00 86.56 88 TYR A O 1
ATOM 665 N N . GLY A 1 89 ? 1.755 2.312 11.106 1.00 86.38 89 GLY A N 1
ATOM 666 C CA . GLY A 1 89 ? 3.125 2.688 10.761 1.00 86.38 89 GLY A CA 1
ATOM 667 C C . GLY A 1 89 ? 3.849 1.611 9.953 1.00 86.38 89 GLY A C 1
ATOM 668 O O . GLY A 1 89 ? 4.486 1.930 8.958 1.00 86.38 89 GLY A O 1
ATOM 669 N N . PHE A 1 90 ? 3.685 0.335 10.311 1.00 87.94 90 PHE A N 1
ATOM 670 C CA . PHE A 1 90 ? 4.284 -0.778 9.574 1.00 87.94 90 PHE A CA 1
ATOM 671 C C . PHE A 1 90 ? 3.792 -0.845 8.121 1.00 87.94 90 PHE A C 1
ATOM 673 O O . PHE A 1 90 ? 4.601 -0.967 7.205 1.00 87.94 90 PHE A O 1
ATOM 680 N N . ARG A 1 91 ? 2.480 -0.686 7.900 1.00 85.81 91 ARG A N 1
ATOM 681 C CA . ARG A 1 91 ? 1.892 -0.650 6.549 1.00 85.81 91 ARG A CA 1
ATOM 682 C C . ARG A 1 91 ? 2.348 0.554 5.726 1.00 85.81 91 ARG A C 1
ATOM 684 O O . ARG A 1 91 ? 2.431 0.448 4.510 1.00 85.81 91 ARG A O 1
ATOM 691 N N . LEU A 1 92 ? 2.645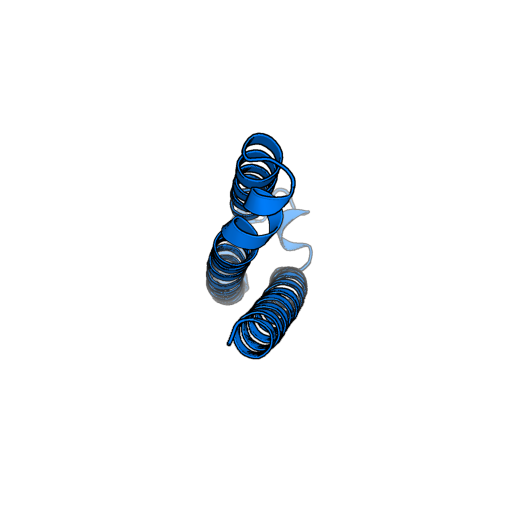 1.683 6.371 1.00 85.88 92 LEU A N 1
ATOM 692 C CA . LEU A 1 92 ? 3.221 2.844 5.690 1.00 85.88 92 LEU A CA 1
ATOM 693 C C . LEU A 1 92 ? 4.672 2.603 5.273 1.00 85.88 92 LEU A C 1
ATOM 695 O O . LEU A 1 92 ? 5.040 2.984 4.169 1.00 85.88 92 LEU A O 1
ATOM 699 N N . THR A 1 93 ? 5.479 1.968 6.123 1.00 86.31 93 THR A N 1
ATOM 700 C CA . THR A 1 93 ? 6.857 1.605 5.767 1.00 86.31 93 THR A CA 1
ATOM 701 C C . THR A 1 93 ? 6.881 0.622 4.597 1.00 86.31 93 THR A C 1
ATOM 703 O O . THR A 1 93 ? 7.648 0.812 3.663 1.00 86.31 93 THR A O 1
ATOM 706 N N . GLU A 1 94 ? 6.002 -0.382 4.612 1.00 80.50 94 GLU A N 1
ATOM 707 C CA . GLU A 1 94 ? 5.847 -1.359 3.522 1.00 80.50 94 GLU A CA 1
ATOM 708 C C . GLU A 1 94 ? 5.393 -0.712 2.204 1.00 80.50 94 GLU A C 1
ATOM 710 O O . GLU A 1 94 ? 5.745 -1.189 1.141 1.00 80.50 94 GLU A O 1
ATOM 715 N N . ALA A 1 95 ? 4.646 0.394 2.246 1.00 79.12 95 ALA A N 1
ATOM 716 C CA . ALA A 1 95 ? 4.240 1.114 1.037 1.00 79.12 95 ALA A CA 1
ATOM 717 C C . ALA A 1 95 ? 5.368 1.951 0.398 1.00 79.12 95 ALA A C 1
ATOM 719 O O . ALA A 1 95 ? 5.160 2.519 -0.673 1.00 79.12 95 ALA A O 1
ATOM 720 N N . ILE A 1 96 ? 6.507 2.108 1.081 1.00 75.56 96 ILE A N 1
ATOM 721 C CA . ILE A 1 96 ? 7.638 2.943 0.644 1.00 75.56 96 ILE A CA 1
ATOM 722 C C . ILE A 1 96 ? 8.873 2.093 0.306 1.00 75.56 96 ILE A C 1
ATOM 724 O O . ILE A 1 96 ? 9.662 2.507 -0.543 1.00 75.56 96 ILE A O 1
ATOM 728 N N . CYS A 1 97 ? 9.063 0.967 1.002 1.00 65.75 97 CYS A N 1
ATOM 729 C CA . CYS A 1 97 ? 10.168 0.027 0.794 1.00 65.75 97 CYS A CA 1
ATOM 730 C C . CYS A 1 97 ? 9.880 -0.947 -0.343 1.00 65.75 97 CYS A C 1
ATOM 732 O O . CYS A 1 97 ? 10.812 -1.138 -1.154 1.00 65.75 97 CYS A O 1
#

Foldseek 3Di:
DVVVVVVVLVVLLVVLVVLLVVLVVQLCVLCDCCVVDPVSVVVCVVSVVSNVSNVVSLVSNLVSLLSNLVSCLVVVVVVPNVRSVVSNVVSNVVSVD

Secondary structure (DSSP, 8-state):
-HHHHHHHHHHHHHHHHHHHHHHHHHHHHHHGGGGTSTTHHHHHHHHHHHHHHHHHHHHHHHHHHHHHHHHHHHHHHTT-HHHHHHHHHHHHHHTT-